Protein AF-A0A5N5J747-F1 (afdb_monomer_lite)

Structure (mmCIF, N/CA/C/O backbone):
data_AF-A0A5N5J747-F1
#
_entry.id   AF-A0A5N5J747-F1
#
loop_
_atom_site.group_PDB
_atom_site.id
_atom_site.type_symbol
_atom_site.label_atom_id
_atom_site.label_alt_id
_atom_site.label_comp_id
_atom_site.label_asym_id
_atom_site.label_entity_id
_atom_site.label_seq_id
_atom_site.pdbx_PDB_ins_code
_atom_site.Cartn_x
_atom_site.Cartn_y
_atom_site.Cartn_z
_atom_site.occupancy
_atom_site.B_iso_or_equiv
_atom_site.auth_seq_id
_atom_site.auth_comp_id
_atom_site.auth_asym_id
_atom_site.auth_atom_id
_atom_site.pdbx_PDB_model_num
ATOM 1 N N . MET A 1 1 ? 20.197 5.091 -6.370 1.00 64.94 1 MET A N 1
ATOM 2 C CA . MET A 1 1 ? 19.237 4.413 -5.472 1.00 64.94 1 MET A CA 1
ATOM 3 C C . MET A 1 1 ? 17.847 4.754 -5.966 1.00 64.94 1 MET A C 1
ATOM 5 O O . MET A 1 1 ? 17.565 5.940 -6.095 1.00 64.94 1 MET A O 1
ATOM 9 N N . PHE A 1 2 ? 17.030 3.764 -6.315 1.00 82.31 2 PHE A N 1
ATOM 10 C CA . PHE A 1 2 ? 15.723 4.016 -6.922 1.00 82.31 2 PHE A CA 1
ATOM 11 C C . PHE A 1 2 ? 14.659 4.294 -5.857 1.00 82.31 2 PHE A C 1
ATOM 13 O O . P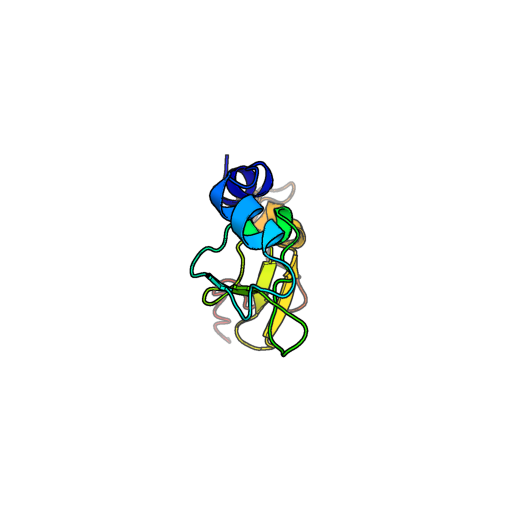HE A 1 2 ? 14.775 3.845 -4.715 1.00 82.31 2 PHE A O 1
ATOM 20 N N . LEU A 1 3 ? 13.596 5.013 -6.234 1.00 87.25 3 LEU A N 1
ATOM 21 C CA . LEU A 1 3 ? 12.463 5.308 -5.346 1.00 87.25 3 LEU A CA 1
ATOM 22 C C . LEU A 1 3 ? 11.887 4.034 -4.709 1.00 87.25 3 LEU A C 1
ATOM 24 O O . LEU A 1 3 ? 11.580 4.020 -3.521 1.00 87.25 3 LEU A O 1
ATOM 28 N N . ARG A 1 4 ? 11.814 2.941 -5.474 1.00 88.50 4 ARG A N 1
ATOM 29 C CA . ARG A 1 4 ? 11.384 1.630 -4.978 1.00 88.50 4 ARG A CA 1
ATOM 30 C C . ARG A 1 4 ? 12.271 1.117 -3.843 1.00 88.50 4 ARG A C 1
ATOM 32 O O . ARG A 1 4 ? 11.746 0.663 -2.834 1.00 88.50 4 ARG A O 1
ATOM 39 N N . ASP A 1 5 ? 13.597 1.217 -3.972 1.00 89.56 5 ASP A N 1
ATOM 40 C CA . ASP A 1 5 ? 14.524 0.786 -2.916 1.00 89.56 5 ASP A CA 1
ATOM 41 C C . ASP A 1 5 ? 14.306 1.586 -1.630 1.00 89.56 5 ASP A C 1
ATOM 43 O O . ASP A 1 5 ? 14.384 1.037 -0.530 1.00 89.56 5 ASP A O 1
ATOM 47 N N . LEU A 1 6 ? 14.047 2.889 -1.771 1.00 93.44 6 LEU A N 1
ATOM 48 C CA . LEU A 1 6 ? 13.729 3.769 -0.651 1.00 93.44 6 LEU A CA 1
ATOM 49 C C . LEU A 1 6 ? 12.411 3.342 -0.001 1.00 93.44 6 LEU A C 1
ATOM 51 O O . LEU A 1 6 ? 12.398 3.071 1.195 1.00 93.44 6 LEU A O 1
ATOM 55 N N . ALA A 1 7 ? 11.338 3.186 -0.779 1.00 93.69 7 ALA A N 1
ATOM 56 C CA . ALA A 1 7 ? 10.036 2.737 -0.285 1.00 93.69 7 ALA A CA 1
ATOM 57 C C . ALA A 1 7 ? 10.124 1.367 0.406 1.00 93.69 7 ALA A C 1
ATOM 59 O O . ALA A 1 7 ? 9.610 1.202 1.511 1.00 93.69 7 ALA A O 1
ATOM 60 N N . ALA A 1 8 ? 10.850 0.409 -0.178 1.00 92.25 8 ALA A N 1
ATOM 61 C CA . ALA A 1 8 ? 11.070 -0.921 0.385 1.00 92.25 8 ALA A CA 1
ATOM 62 C C . ALA A 1 8 ? 11.811 -0.874 1.732 1.00 92.25 8 ALA A C 1
ATOM 64 O O . ALA A 1 8 ? 11.429 -1.593 2.656 1.00 92.25 8 ALA A O 1
ATOM 65 N N . LYS A 1 9 ? 12.801 0.012 1.894 1.00 95.56 9 LYS A N 1
ATOM 66 C CA . LYS A 1 9 ? 13.554 0.184 3.151 1.00 95.56 9 LYS A CA 1
ATOM 67 C C . LYS A 1 9 ? 12.835 1.048 4.191 1.00 95.56 9 LYS A C 1
ATOM 69 O O . LYS A 1 9 ? 13.129 0.932 5.382 1.00 95.56 9 LYS A O 1
ATOM 74 N N . SER A 1 10 ? 11.908 1.903 3.767 1.00 97.31 10 SER A N 1
ATOM 75 C CA . SER A 1 10 ? 11.157 2.788 4.657 1.00 97.31 10 SER A CA 1
ATOM 76 C C . SER A 1 10 ? 10.309 2.012 5.661 1.00 97.31 10 SER A C 1
ATOM 78 O O . SER A 1 10 ? 9.754 0.948 5.364 1.00 97.31 10 SER A O 1
ATOM 80 N N . LYS A 1 11 ? 10.205 2.576 6.868 1.00 98.12 11 LYS A N 1
ATOM 81 C CA . LYS A 1 11 ? 9.432 2.027 7.985 1.00 98.12 11 LYS A CA 1
ATOM 82 C C . LYS A 1 11 ? 8.127 2.810 8.162 1.00 98.12 11 LYS A C 1
ATOM 84 O O . LYS A 1 11 ? 8.138 4.026 7.969 1.00 98.12 11 LYS A O 1
ATOM 89 N N . PRO A 1 12 ? 7.036 2.162 8.608 1.00 98.44 12 PRO A N 1
ATOM 90 C CA . PRO A 1 12 ? 5.791 2.858 8.911 1.00 98.44 12 PRO A CA 1
ATOM 91 C C . PRO A 1 12 ? 5.986 3.965 9.947 1.00 98.44 12 PRO A C 1
ATOM 93 O O . PRO A 1 12 ? 6.696 3.773 10.943 1.00 98.44 12 PRO A O 1
ATOM 96 N N . THR A 1 13 ? 5.323 5.101 9.736 1.00 98.38 13 THR A N 1
ATOM 97 C CA . THR A 1 13 ? 5.315 6.221 10.691 1.00 98.38 13 THR A CA 1
ATOM 98 C C . THR A 1 13 ? 4.392 5.939 11.883 1.00 98.38 13 THR A C 1
ATOM 100 O O . THR A 1 13 ? 3.673 4.937 11.909 1.00 98.38 13 THR A O 1
ATOM 103 N N . LEU A 1 14 ? 4.380 6.839 12.875 1.00 98.50 14 LEU A N 1
ATOM 104 C CA . LEU A 1 14 ? 3.445 6.757 14.003 1.00 98.50 14 LEU A CA 1
ATOM 105 C C . LEU A 1 14 ? 1.983 6.742 13.542 1.00 98.50 14 LEU A C 1
ATOM 107 O O . LEU A 1 14 ? 1.205 5.952 14.063 1.00 98.50 14 LEU A O 1
ATOM 111 N N . THR A 1 15 ? 1.625 7.531 12.527 1.00 98.25 15 THR A N 1
ATOM 112 C CA . THR A 1 15 ? 0.260 7.578 11.981 1.00 98.25 15 THR A CA 1
ATOM 113 C C . THR A 1 15 ? -0.175 6.234 11.398 1.00 98.25 15 THR A C 1
ATOM 115 O O . THR A 1 15 ? -1.280 5.776 11.671 1.00 98.25 15 THR A O 1
ATOM 118 N N . HIS A 1 16 ? 0.705 5.553 10.657 1.00 98.50 16 HIS A N 1
ATOM 119 C CA . HIS A 1 16 ? 0.406 4.227 10.103 1.00 98.50 16 HIS A CA 1
ATOM 120 C C . HIS A 1 16 ? 0.149 3.203 11.215 1.00 98.50 16 HIS A C 1
ATOM 122 O O . HIS A 1 16 ? -0.827 2.457 11.173 1.00 98.50 16 HIS A O 1
ATOM 128 N N . ARG A 1 17 ? 1.000 3.205 12.251 1.00 98.44 17 ARG A N 1
ATOM 129 C CA . ARG A 1 17 ? 0.837 2.322 13.418 1.00 98.44 17 ARG A CA 1
ATOM 130 C C . ARG A 1 17 ? -0.416 2.660 14.216 1.00 98.44 17 ARG A C 1
ATOM 132 O O . ARG A 1 17 ? -1.077 1.758 14.715 1.00 98.44 17 ARG A O 1
ATOM 139 N N . TRP A 1 18 ? -0.759 3.941 14.314 1.00 98.31 18 TRP A N 1
ATOM 140 C CA . TRP A 1 18 ? -1.988 4.381 14.956 1.00 98.31 18 TRP A CA 1
ATOM 141 C C . TRP A 1 18 ? -3.220 3.850 14.217 1.00 98.31 18 TRP A C 1
ATOM 143 O O . TRP A 1 18 ? -4.073 3.247 14.862 1.00 98.31 18 TRP A O 1
ATOM 153 N N . PHE A 1 19 ? -3.276 3.943 12.884 1.00 98.12 19 PHE A N 1
ATOM 154 C CA . PHE A 1 19 ? -4.358 3.321 12.112 1.00 98.12 19 PHE A CA 1
ATOM 155 C C . PHE A 1 19 ? -4.430 1.806 12.328 1.00 98.12 19 PHE A C 1
ATOM 157 O O . PHE A 1 19 ? -5.516 1.288 12.573 1.00 98.12 19 PHE A O 1
ATOM 164 N N . ALA A 1 20 ? -3.295 1.102 12.315 1.00 97.06 20 ALA A N 1
ATOM 165 C CA . ALA A 1 20 ? -3.261 -0.332 12.610 1.00 97.06 20 ALA A CA 1
ATOM 166 C C . ALA A 1 20 ? -3.781 -0.656 14.026 1.00 97.06 20 ALA A C 1
ATOM 168 O O . ALA A 1 20 ? -4.495 -1.639 14.215 1.00 97.06 20 ALA A O 1
ATOM 169 N N . SER A 1 21 ? -3.491 0.199 15.013 1.00 97.56 21 SER A N 1
ATOM 170 C CA . SER A 1 21 ? -3.928 0.015 16.405 1.00 97.56 21 SER A CA 1
ATOM 171 C C . SER A 1 21 ? -5.438 0.158 16.621 1.00 97.56 21 SER A C 1
ATOM 173 O O . SER A 1 21 ? -5.950 -0.265 17.656 1.00 97.56 21 SER A O 1
ATOM 175 N N . LEU A 1 22 ? -6.168 0.735 15.659 1.00 97.19 22 LEU A N 1
ATOM 176 C CA . LEU A 1 22 ? -7.621 0.873 15.751 1.00 97.19 22 LEU A CA 1
ATOM 177 C C . LEU A 1 22 ? -8.346 -0.475 15.633 1.00 97.19 22 LEU A C 1
ATOM 179 O O . LEU A 1 22 ? -9.469 -0.586 16.129 1.00 97.19 22 LEU A O 1
ATOM 183 N N . GLY A 1 23 ? -7.727 -1.485 15.007 1.00 92.56 23 GLY A N 1
ATOM 184 C CA . GLY A 1 23 ? -8.335 -2.802 14.806 1.00 92.56 23 GLY A CA 1
ATOM 185 C C . GLY A 1 23 ? -9.733 -2.686 14.192 1.00 92.56 23 GLY A C 1
ATOM 186 O O . GLY A 1 23 ? -9.917 -2.010 13.180 1.00 92.56 23 GLY A O 1
ATOM 187 N N . ASP A 1 24 ? -10.729 -3.269 14.857 1.00 93.38 24 ASP A N 1
ATOM 188 C CA . ASP A 1 24 ? -12.126 -3.285 14.400 1.00 93.38 24 ASP A CA 1
ATOM 189 C C . ASP A 1 24 ? -12.822 -1.911 14.447 1.00 93.38 24 ASP A C 1
ATOM 191 O O . ASP A 1 24 ? -13.907 -1.743 13.893 1.00 93.38 24 ASP A O 1
ATOM 195 N N . LYS A 1 25 ? -12.206 -0.894 15.070 1.00 96.12 25 LYS A N 1
ATOM 196 C CA . LYS A 1 25 ? -12.704 0.493 15.023 1.00 96.12 25 LYS A CA 1
ATOM 197 C C . LYS A 1 25 ? -12.416 1.167 13.678 1.00 96.12 25 LYS A C 1
ATOM 199 O O . LYS A 1 25 ? -13.027 2.189 13.371 1.00 96.12 25 LYS A O 1
ATOM 204 N N . LEU A 1 26 ? -11.489 0.629 12.880 1.00 96.00 26 LEU A N 1
ATOM 205 C CA . LEU A 1 26 ? -11.176 1.125 11.543 1.00 96.00 26 LEU A CA 1
ATOM 206 C C . LEU A 1 26 ? -11.997 0.368 10.496 1.00 96.00 26 LEU A C 1
ATOM 208 O O . LEU A 1 26 ? -11.670 -0.753 10.119 1.00 96.00 26 LEU A O 1
ATOM 212 N N . LEU A 1 27 ? -13.039 1.017 9.972 1.00 94.69 27 LEU A N 1
ATOM 213 C CA . LEU A 1 27 ? -13.895 0.424 8.940 1.00 94.69 27 LEU A CA 1
ATOM 214 C C . LEU A 1 27 ? -13.174 0.251 7.592 1.00 94.69 27 LEU A C 1
ATOM 216 O O . LEU A 1 27 ? -13.349 -0.751 6.893 1.00 94.69 27 LEU A O 1
ATOM 220 N N . ARG A 1 28 ? -12.441 1.285 7.176 1.00 96.75 28 ARG A N 1
ATOM 221 C CA . ARG A 1 28 ? -11.691 1.327 5.918 1.00 96.75 28 ARG A CA 1
ATOM 222 C C . ARG A 1 28 ? -10.720 2.501 5.945 1.00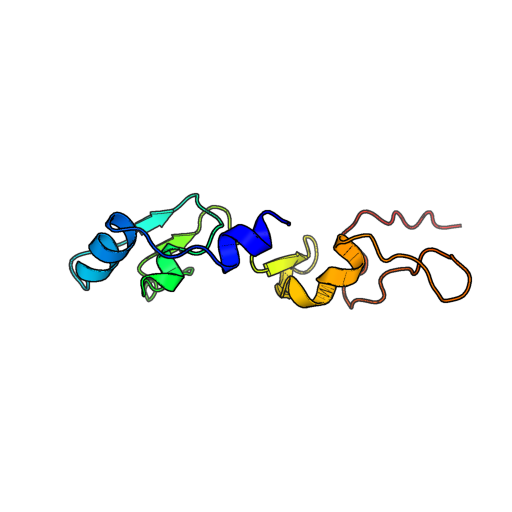 96.75 28 ARG A C 1
ATOM 224 O O . ARG A 1 28 ? -11.093 3.592 6.365 1.00 96.75 28 ARG A O 1
ATOM 231 N N . LEU A 1 29 ? -9.525 2.294 5.418 1.00 97.69 29 LEU A N 1
ATOM 232 C CA . LEU A 1 29 ? -8.563 3.332 5.079 1.00 97.69 29 LEU A CA 1
ATOM 233 C C . LEU A 1 29 ? -8.402 3.354 3.559 1.00 97.69 29 LEU A C 1
ATOM 235 O O . LEU A 1 29 ? -8.118 2.321 2.963 1.00 97.69 29 LEU A O 1
ATOM 239 N N . TYR A 1 30 ? -8.568 4.512 2.931 1.00 97.94 30 TYR A N 1
ATOM 240 C CA . TYR A 1 30 ? -8.287 4.691 1.508 1.00 97.94 30 TYR A CA 1
ATOM 241 C C . TYR A 1 30 ? -6.997 5.489 1.375 1.00 97.94 30 TYR A C 1
ATOM 243 O O . TYR A 1 30 ? -6.923 6.615 1.866 1.00 97.94 30 TYR A O 1
ATOM 251 N N . THR A 1 31 ? -5.984 4.903 0.744 1.00 97.69 31 THR A N 1
ATOM 252 C CA . THR A 1 31 ? -4.680 5.542 0.560 1.00 97.69 31 THR A CA 1
ATOM 253 C C . THR A 1 31 ? -4.402 5.781 -0.919 1.00 97.69 31 THR A C 1
ATOM 255 O O . THR A 1 31 ? -4.728 4.958 -1.776 1.00 97.69 31 THR A O 1
ATOM 258 N N . GLN A 1 32 ? -3.810 6.937 -1.212 1.00 97.81 32 GLN A N 1
ATOM 259 C CA . GLN A 1 32 ? -3.270 7.275 -2.533 1.00 97.81 32 GLN A CA 1
ATOM 260 C C . GLN A 1 32 ? -1.783 6.910 -2.647 1.00 97.81 32 GLN A C 1
ATOM 262 O O . GLN A 1 32 ? -1.203 7.036 -3.727 1.00 97.81 32 GLN A O 1
ATOM 267 N N . ASN A 1 33 ? -1.162 6.492 -1.540 1.00 96.94 33 ASN A N 1
ATOM 268 C CA . ASN A 1 33 ? 0.255 6.174 -1.485 1.00 96.94 33 ASN A CA 1
ATOM 269 C C . ASN A 1 33 ? 0.527 4.823 -2.154 1.00 96.94 33 ASN A C 1
ATOM 271 O O . ASN A 1 33 ? -0.285 3.901 -2.085 1.00 96.94 33 ASN A O 1
ATOM 275 N N . ILE A 1 34 ? 1.706 4.709 -2.769 1.00 96.25 34 ILE A N 1
ATOM 276 C CA . ILE A 1 34 ? 2.173 3.500 -3.470 1.00 96.25 34 ILE A CA 1
ATOM 277 C C . ILE A 1 34 ? 3.345 2.811 -2.750 1.00 96.25 34 ILE A C 1
ATOM 279 O O . ILE A 1 34 ? 3.938 1.876 -3.284 1.00 96.25 34 ILE A O 1
ATOM 283 N N . ASP A 1 35 ? 3.717 3.295 -1.562 1.00 96.62 35 ASP A N 1
ATOM 284 C CA . ASP A 1 35 ? 4.926 2.909 -0.821 1.00 96.62 35 ASP A CA 1
ATOM 285 C C . ASP A 1 35 ? 4.760 1.674 0.086 1.00 96.62 35 ASP A C 1
ATOM 287 O O . ASP A 1 35 ? 5.752 1.166 0.618 1.00 96.62 35 ASP A O 1
ATOM 291 N N . MET A 1 36 ? 3.527 1.168 0.219 1.00 96.31 36 MET A N 1
ATOM 292 C CA . MET A 1 36 ? 3.154 0.001 1.029 1.00 96.31 36 MET A CA 1
ATOM 293 C C . MET A 1 36 ? 3.380 0.178 2.542 1.00 96.31 36 MET A C 1
ATOM 295 O O . MET A 1 36 ? 3.496 -0.814 3.268 1.00 96.31 36 MET A O 1
ATOM 299 N N . LEU A 1 37 ? 3.470 1.405 3.064 1.00 97.88 37 LEU A N 1
ATOM 300 C CA . LEU A 1 37 ? 3.718 1.606 4.497 1.00 97.88 37 LEU A CA 1
ATOM 301 C C . LEU A 1 37 ? 2.539 1.174 5.383 1.00 97.88 37 LEU A C 1
ATOM 303 O O . LEU A 1 37 ? 2.763 0.772 6.525 1.00 97.88 37 LEU A O 1
ATOM 307 N N . GLU A 1 38 ? 1.308 1.214 4.878 1.00 97.88 38 GLU A N 1
ATOM 308 C CA . GLU A 1 38 ? 0.110 0.703 5.551 1.00 97.88 38 GLU A CA 1
ATOM 309 C C . GLU A 1 38 ? 0.187 -0.817 5.745 1.00 97.88 38 GLU A C 1
ATOM 311 O O . GLU A 1 38 ? -0.042 -1.313 6.849 1.00 97.88 38 GLU A O 1
ATOM 316 N N . ASP A 1 39 ? 0.585 -1.540 4.696 1.00 96.62 39 ASP A N 1
ATOM 317 C CA . ASP A 1 39 ? 0.775 -2.994 4.715 1.00 96.62 39 ASP A CA 1
ATOM 318 C C . ASP A 1 39 ? 1.855 -3.396 5.730 1.00 96.62 39 ASP A C 1
ATOM 320 O O . ASP A 1 39 ? 1.627 -4.200 6.633 1.00 96.62 39 ASP A O 1
ATOM 324 N N . LYS A 1 40 ? 3.001 -2.704 5.691 1.00 97.31 40 LYS A N 1
ATOM 325 C CA . LYS A 1 40 ? 4.097 -2.880 6.657 1.00 97.31 40 LYS A CA 1
ATOM 326 C C . LYS A 1 40 ? 3.709 -2.551 8.100 1.00 97.31 40 LYS A C 1
ATOM 328 O O . LYS A 1 40 ? 4.394 -2.989 9.024 1.00 97.31 40 LYS A O 1
ATOM 333 N N . ALA A 1 41 ? 2.671 -1.742 8.313 1.00 97.62 41 ALA A N 1
ATOM 334 C CA . ALA A 1 41 ? 2.137 -1.448 9.641 1.00 97.62 41 ALA A CA 1
ATOM 335 C C . ALA A 1 41 ? 1.184 -2.538 10.159 1.00 97.62 41 ALA A C 1
ATOM 337 O O . ALA A 1 41 ? 0.787 -2.476 11.321 1.00 97.62 41 ALA A O 1
ATOM 338 N N . GLY A 1 42 ? 0.828 -3.521 9.325 1.00 96.75 42 GLY A N 1
ATOM 339 C CA . GLY A 1 42 ? -0.084 -4.615 9.653 1.00 96.75 42 GLY A CA 1
ATOM 340 C C . GLY A 1 42 ? -1.530 -4.391 9.203 1.00 96.75 42 GLY A C 1
ATOM 341 O O . GLY A 1 42 ? -2.410 -5.155 9.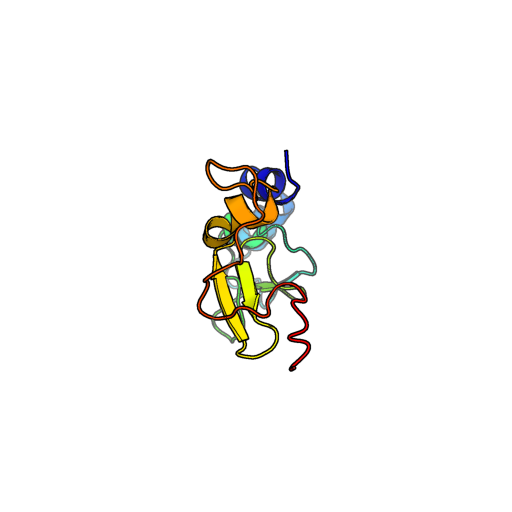602 1.00 96.75 42 GLY A O 1
ATOM 342 N N . LEU A 1 43 ? -1.808 -3.364 8.391 1.00 97.00 43 LEU A N 1
ATOM 343 C CA . LEU A 1 43 ? -3.114 -3.229 7.745 1.00 97.00 43 LEU A CA 1
ATOM 344 C C . LEU A 1 43 ? -3.231 -4.237 6.597 1.00 97.00 43 LEU A C 1
ATOM 346 O O . LEU A 1 43 ? -2.274 -4.504 5.881 1.00 97.00 43 LEU A O 1
ATOM 350 N N . LYS A 1 44 ? -4.430 -4.783 6.396 1.00 96.19 44 LYS A N 1
ATOM 351 C CA . LYS A 1 44 ? -4.727 -5.703 5.297 1.00 96.19 44 LYS A CA 1
ATOM 352 C C . LYS A 1 44 ? -5.034 -4.878 4.055 1.00 96.19 44 LYS A C 1
ATOM 354 O O . LYS A 1 44 ? -6.128 -4.312 3.959 1.00 96.19 44 LYS A O 1
ATOM 359 N N . THR A 1 45 ? -4.081 -4.815 3.129 1.00 95.44 45 THR A N 1
ATOM 360 C CA . THR A 1 45 ? -4.213 -4.079 1.868 1.00 95.44 45 THR A CA 1
ATOM 361 C C . THR A 1 45 ? -4.851 -4.936 0.774 1.00 95.44 45 THR A C 1
ATOM 363 O O . THR A 1 45 ? -4.504 -6.102 0.605 1.00 95.44 45 THR A O 1
ATOM 366 N N . GLY A 1 46 ? -5.824 -4.388 0.044 1.00 92.69 46 GLY A N 1
ATOM 367 C CA . GLY A 1 46 ? -6.457 -5.089 -1.075 1.00 92.69 46 GLY A CA 1
ATOM 368 C C . GLY A 1 46 ? -7.866 -4.601 -1.396 1.00 92.69 46 GLY A C 1
ATOM 369 O O . GLY A 1 46 ? -8.333 -3.582 -0.886 1.00 92.69 46 GLY A O 1
ATOM 370 N N . LEU A 1 47 ? -8.557 -5.346 -2.261 1.00 91.38 47 LEU A N 1
ATOM 371 C CA . LEU A 1 47 ? -9.943 -5.084 -2.651 1.00 91.38 47 LEU A CA 1
ATOM 372 C C . LEU A 1 47 ? -10.869 -6.146 -2.060 1.00 91.38 47 LEU A C 1
ATOM 374 O O . LEU A 1 47 ? -10.635 -7.342 -2.211 1.00 91.38 47 LEU A O 1
ATOM 378 N N . GLY A 1 48 ? -11.935 -5.715 -1.389 1.00 92.12 48 GLY A N 1
ATOM 379 C CA . GLY A 1 48 ? -12.907 -6.611 -0.760 1.00 92.12 48 GLY A CA 1
ATOM 380 C C . GLY A 1 48 ? -13.261 -6.191 0.661 1.00 92.12 48 GLY A C 1
ATOM 381 O O . GLY A 1 48 ? -12.785 -5.176 1.166 1.00 92.12 48 GLY A O 1
ATOM 382 N N . ARG A 1 49 ? -14.139 -6.963 1.308 1.00 90.12 49 ARG A N 1
ATOM 383 C CA . ARG A 1 49 ? -14.602 -6.682 2.680 1.00 90.12 49 ARG A CA 1
ATOM 384 C C . ARG A 1 49 ? -13.602 -7.118 3.753 1.00 90.12 49 ARG A C 1
ATOM 386 O O . ARG A 1 49 ? -13.648 -6.598 4.857 1.00 90.12 49 ARG A O 1
ATOM 393 N N . GLN A 1 50 ? -12.721 -8.062 3.432 1.00 91.81 50 GLN A N 1
ATOM 394 C CA . GLN A 1 50 ? -11.697 -8.597 4.332 1.00 91.81 50 GLN A CA 1
ATOM 395 C C . GLN A 1 50 ? -10.476 -7.678 4.495 1.00 91.81 50 GLN A C 1
ATOM 397 O O . GLN A 1 50 ? -9.657 -7.897 5.390 1.00 91.81 50 GLN A O 1
ATOM 402 N N . PHE A 1 51 ? -10.349 -6.672 3.627 1.00 95.00 51 PHE A N 1
ATOM 403 C CA . PHE A 1 51 ? -9.266 -5.698 3.631 1.00 95.00 51 PHE A CA 1
ATOM 404 C C . PHE A 1 51 ? -9.737 -4.407 4.294 1.00 95.00 51 PHE A C 1
ATOM 406 O O . PHE A 1 51 ? -10.797 -3.871 3.963 1.00 95.00 51 PHE A O 1
ATOM 413 N N . ASN A 1 52 ? -8.941 -3.902 5.231 1.00 96.00 52 ASN A N 1
ATOM 414 C CA . ASN A 1 52 ? -9.223 -2.652 5.933 1.00 96.00 52 ASN A CA 1
ATOM 415 C C . ASN A 1 52 ? -8.440 -1.468 5.349 1.00 96.00 52 ASN A C 1
ATOM 417 O O . ASN A 1 52 ? -8.685 -0.336 5.756 1.00 96.00 52 ASN A O 1
ATOM 421 N N . CYS A 1 53 ? -7.570 -1.695 4.361 1.00 97.56 53 CYS A N 1
ATOM 422 C CA . CYS A 1 53 ? -6.883 -0.652 3.611 1.00 97.56 53 CYS A CA 1
ATOM 423 C C . CYS A 1 53 ? -7.011 -0.885 2.095 1.00 97.56 53 CYS A C 1
ATOM 425 O O . CYS A 1 53 ? -6.723 -1.967 1.592 1.00 97.56 53 CYS A O 1
ATOM 427 N N . VAL A 1 54 ? -7.454 0.135 1.362 1.00 97.38 54 VAL A N 1
ATOM 428 C CA . VAL A 1 54 ? -7.630 0.115 -0.093 1.00 97.38 54 VAL A CA 1
ATOM 429 C C . VAL A 1 54 ? -6.607 1.050 -0.727 1.00 97.38 54 VAL A C 1
ATOM 431 O O . VAL A 1 54 ? -6.590 2.247 -0.434 1.00 97.38 54 VAL A O 1
ATOM 434 N N . GLN A 1 55 ? -5.783 0.504 -1.620 1.00 96.12 55 GLN A N 1
ATOM 435 C CA . GLN A 1 55 ? -4.760 1.247 -2.354 1.00 96.12 55 GLN A CA 1
ATOM 436 C C . GLN A 1 55 ? -5.322 1.737 -3.685 1.00 96.12 55 GLN A C 1
ATOM 438 O O . GLN A 1 55 ? -5.521 0.956 -4.613 1.00 96.12 55 GLN A O 1
ATOM 443 N N . LEU A 1 56 ? -5.590 3.037 -3.777 1.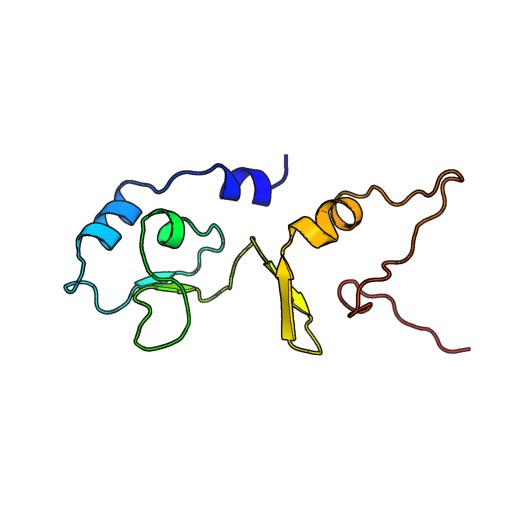00 96.06 56 LEU A N 1
ATOM 444 C CA . LEU A 1 56 ? -6.272 3.626 -4.931 1.00 96.06 56 LEU A CA 1
ATOM 445 C C . LEU A 1 56 ? -5.386 3.699 -6.179 1.00 96.06 56 LEU A C 1
ATOM 447 O O . LEU A 1 56 ? -5.896 3.654 -7.294 1.00 96.06 56 LEU A O 1
ATOM 451 N N . HIS A 1 57 ? -4.070 3.797 -5.995 1.00 94.06 57 HIS A N 1
ATOM 452 C CA . HIS A 1 57 ? -3.096 3.952 -7.081 1.00 94.06 57 HIS A CA 1
ATOM 453 C C . HIS A 1 57 ? -2.210 2.711 -7.275 1.00 94.06 57 HIS A C 1
ATOM 455 O O . HIS A 1 57 ? -1.200 2.770 -7.973 1.00 94.06 57 HIS A O 1
ATOM 461 N N . GLY A 1 58 ? -2.577 1.582 -6.662 1.00 91.25 58 GLY A N 1
ATOM 462 C CA . GLY A 1 58 ? -1.774 0.363 -6.694 1.00 91.25 58 GLY A CA 1
ATOM 463 C C . GLY A 1 58 ? -0.522 0.454 -5.818 1.00 91.25 58 GLY A C 1
ATOM 464 O O . GLY A 1 58 ? -0.539 1.049 -4.743 1.00 91.25 58 GLY A O 1
ATOM 465 N N . THR A 1 59 ? 0.560 -0.183 -6.265 1.00 92.69 59 THR A N 1
ATOM 466 C CA . THR A 1 59 ? 1.798 -0.354 -5.496 1.00 92.69 59 THR A CA 1
ATOM 467 C C . THR A 1 59 ? 3.027 -0.218 -6.386 1.00 92.69 59 THR A C 1
ATOM 469 O O . THR A 1 59 ? 2.997 -0.608 -7.549 1.00 92.69 59 THR A O 1
ATOM 472 N N . ILE A 1 60 ? 4.132 0.282 -5.826 1.00 91.75 60 ILE A N 1
ATOM 473 C CA . ILE A 1 60 ? 5.443 0.293 -6.492 1.00 91.75 60 ILE A CA 1
ATOM 474 C C . ILE A 1 60 ? 6.160 -1.071 -6.439 1.00 91.75 60 ILE A C 1
ATOM 476 O O . ILE A 1 60 ? 7.212 -1.239 -7.052 1.00 91.75 60 ILE A O 1
ATOM 480 N N . ALA A 1 61 ? 5.625 -2.044 -5.692 1.00 90.38 61 ALA A N 1
ATOM 481 C CA . ALA A 1 61 ? 6.233 -3.367 -5.527 1.00 90.38 61 ALA A CA 1
ATOM 482 C C . ALA A 1 61 ? 6.001 -4.300 -6.726 1.00 90.38 61 ALA A C 1
ATOM 484 O O . ALA A 1 61 ? 6.793 -5.209 -6.959 1.00 90.38 61 ALA A O 1
ATOM 485 N N . ASN A 1 62 ? 4.928 -4.073 -7.487 1.00 88.38 62 ASN A N 1
ATOM 486 C CA . ASN A 1 62 ? 4.527 -4.937 -8.589 1.00 88.38 62 ASN A CA 1
ATOM 487 C C . ASN A 1 62 ? 4.290 -4.129 -9.863 1.00 88.38 62 ASN A C 1
ATOM 489 O O . ASN A 1 62 ? 3.847 -2.984 -9.825 1.00 88.38 62 ASN A O 1
ATOM 493 N N . LEU A 1 63 ? 4.534 -4.771 -10.996 1.00 87.06 63 LEU A N 1
ATOM 494 C CA . LEU A 1 63 ? 4.158 -4.307 -12.322 1.00 87.06 63 LEU A CA 1
ATOM 495 C C . LEU A 1 63 ? 2.887 -5.039 -12.751 1.00 87.06 63 LEU A C 1
ATOM 497 O O . LEU A 1 63 ? 2.678 -6.195 -12.389 1.00 87.06 63 LEU A O 1
ATOM 501 N N . GLN A 1 64 ? 2.044 -4.388 -13.545 1.00 86.69 64 GLN A N 1
ATOM 502 C CA . GLN A 1 64 ? 0.861 -5.018 -14.126 1.00 86.69 64 GLN A CA 1
ATOM 503 C C . GLN A 1 64 ? 0.876 -4.852 -15.642 1.00 86.69 64 GLN A C 1
ATOM 505 O O . GLN A 1 64 ? 1.041 -3.744 -16.153 1.00 86.69 64 GLN A O 1
ATOM 510 N N . CYS A 1 65 ? 0.660 -5.945 -16.374 1.00 82.44 65 CYS A N 1
ATOM 511 C CA . CYS A 1 65 ? 0.488 -5.876 -17.819 1.00 82.44 65 CYS A CA 1
ATOM 512 C C . CYS A 1 65 ? -0.795 -5.113 -18.160 1.00 82.44 65 CYS A C 1
ATOM 514 O O . CYS A 1 65 ? -1.887 -5.491 -17.740 1.00 82.44 65 CYS A O 1
ATOM 516 N N . TYR A 1 66 ? -0.696 -4.065 -18.979 1.00 80.50 66 TYR A N 1
ATOM 517 C CA . TYR A 1 66 ? -1.874 -3.280 -19.350 1.00 80.50 66 TYR A CA 1
ATOM 518 C C . TYR A 1 66 ? -2.887 -4.073 -20.200 1.00 80.50 66 TYR A C 1
ATOM 520 O O . TYR A 1 66 ? -4.073 -3.738 -20.160 1.00 80.50 66 TYR A O 1
ATOM 528 N N . LEU A 1 67 ? -2.438 -5.115 -20.916 1.00 84.69 67 LEU A N 1
ATOM 529 C CA . LEU A 1 67 ? -3.265 -5.968 -21.778 1.00 84.69 67 LEU A CA 1
ATOM 530 C C . LEU A 1 67 ? -3.947 -7.093 -20.994 1.00 84.69 67 LEU A C 1
ATOM 532 O O . LEU A 1 67 ? -5.162 -7.069 -20.827 1.00 84.69 67 LEU A O 1
ATOM 536 N N . CYS A 1 68 ? -3.177 -8.068 -20.504 1.00 87.38 68 CYS A N 1
ATOM 537 C CA . CYS A 1 68 ? -3.730 -9.263 -19.857 1.00 87.38 68 CYS A CA 1
ATOM 538 C C . CYS A 1 68 ? -4.013 -9.083 -18.360 1.00 87.38 68 CYS A C 1
ATOM 540 O O . CYS A 1 68 ? -4.596 -9.969 -17.749 1.00 87.38 68 CYS A O 1
ATOM 542 N N . LYS A 1 69 ? -3.611 -7.947 -17.771 1.00 86.69 69 LYS A N 1
ATOM 543 C CA . LYS A 1 69 ? -3.770 -7.611 -16.344 1.00 86.69 69 LYS A CA 1
ATOM 544 C C . LYS A 1 69 ? -2.994 -8.489 -15.367 1.00 86.69 69 LYS A C 1
ATOM 546 O O . LYS A 1 69 ? -3.112 -8.266 -14.161 1.00 86.69 69 LYS A O 1
ATOM 551 N N . GLU A 1 70 ? -2.150 -9.390 -15.867 1.00 87.69 70 GLU A N 1
ATOM 552 C CA . GLU A 1 70 ? -1.266 -10.173 -15.011 1.00 87.69 70 GLU A CA 1
ATOM 553 C C . GLU A 1 70 ? -0.299 -9.288 -14.235 1.00 87.69 70 GLU A C 1
ATOM 555 O O . GLU A 1 70 ? 0.216 -8.288 -14.751 1.00 87.69 70 GLU A O 1
ATOM 560 N N . VAL A 1 71 ? -0.089 -9.672 -12.979 1.00 86.38 71 VAL A N 1
ATOM 561 C CA . VAL A 1 71 ? 0.726 -8.944 -12.009 1.00 86.38 71 VAL A CA 1
ATOM 562 C C . VAL A 1 71 ? 2.041 -9.680 -11.829 1.00 86.38 71 VAL A C 1
ATOM 564 O O . VAL A 1 71 ? 2.068 -10.884 -11.589 1.00 86.38 71 VAL A O 1
ATOM 567 N N . TYR A 1 72 ? 3.135 -8.937 -11.908 1.00 86.12 72 TYR A N 1
ATOM 568 C CA . TYR A 1 72 ? 4.479 -9.468 -11.791 1.00 86.12 72 TYR A CA 1
ATOM 569 C C . TYR A 1 72 ? 5.254 -8.715 -10.708 1.00 86.12 72 TYR A C 1
ATOM 571 O O . TYR A 1 72 ? 5.156 -7.485 -10.645 1.00 86.12 72 TYR A O 1
ATOM 579 N N . PRO A 1 73 ? 6.061 -9.404 -9.885 1.00 88.00 73 PRO A N 1
ATOM 580 C CA . PRO A 1 73 ? 6.981 -8.740 -8.971 1.00 88.00 73 PRO A CA 1
ATOM 581 C C . PRO A 1 73 ? 7.942 -7.831 -9.736 1.00 88.00 73 PRO A C 1
ATOM 583 O O . PRO A 1 73 ? 8.463 -8.210 -10.789 1.00 88.00 73 PRO A O 1
ATOM 586 N N . TRP A 1 74 ? 8.214 -6.638 -9.209 1.00 84.62 74 TRP A N 1
ATOM 587 C CA . TRP A 1 74 ? 9.158 -5.715 -9.842 1.00 84.62 74 TRP A CA 1
ATOM 588 C C . TRP A 1 74 ? 10.556 -6.336 -9.983 1.00 84.62 74 TRP A C 1
ATOM 590 O O . TRP A 1 74 ? 11.243 -6.116 -10.978 1.00 84.62 74 TRP A O 1
ATOM 600 N N . GLU A 1 75 ? 10.966 -7.154 -9.011 1.00 82.44 75 GLU A N 1
ATOM 601 C CA . GLU A 1 75 ? 12.246 -7.864 -8.971 1.00 82.44 75 GLU A CA 1
ATOM 602 C C . GLU A 1 75 ? 12.519 -8.666 -10.241 1.00 82.44 75 GLU A C 1
ATOM 604 O O . GLU A 1 75 ? 13.669 -8.722 -10.672 1.00 82.44 75 GLU A O 1
ATOM 609 N N . THR A 1 76 ? 11.476 -9.232 -10.855 1.00 83.44 76 THR A N 1
ATOM 610 C CA . THR A 1 76 ? 11.571 -9.996 -12.104 1.00 83.44 76 THR A CA 1
ATOM 611 C C . THR A 1 76 ? 12.141 -9.161 -13.252 1.00 83.44 76 THR A C 1
ATOM 613 O O . THR A 1 76 ? 12.810 -9.706 -14.120 1.00 83.44 76 THR A O 1
ATOM 616 N N . PHE A 1 77 ? 11.926 -7.845 -13.235 1.00 78.25 77 PHE A N 1
ATOM 617 C CA . PHE A 1 77 ? 12.319 -6.919 -14.298 1.00 78.25 77 PHE A CA 1
ATOM 618 C C . PHE A 1 77 ? 13.409 -5.938 -13.861 1.00 78.25 77 PHE A C 1
ATOM 620 O O . PHE A 1 77 ? 13.686 -4.972 -14.567 1.00 78.25 77 PHE A O 1
ATOM 627 N N . ARG A 1 78 ? 14.034 -6.156 -12.698 1.00 78.31 78 ARG A N 1
ATOM 628 C CA . ARG A 1 78 ? 15.048 -5.251 -12.140 1.00 78.31 78 ARG A CA 1
ATOM 629 C C . ARG A 1 78 ? 16.148 -4.933 -13.149 1.00 78.31 78 ARG A C 1
ATOM 631 O O . ARG A 1 78 ? 16.407 -3.767 -13.410 1.00 78.31 78 ARG A O 1
ATOM 638 N N . ASP A 1 79 ? 16.779 -5.959 -13.711 1.00 74.69 79 ASP A N 1
ATOM 639 C CA . ASP A 1 79 ? 17.935 -5.783 -14.597 1.00 74.69 79 ASP A CA 1
ATOM 640 C C . ASP A 1 79 ? 17.563 -5.074 -15.905 1.00 74.69 79 ASP A C 1
ATOM 642 O O . ASP A 1 79 ? 18.302 -4.201 -16.365 1.00 74.69 79 ASP A O 1
ATOM 646 N N . GLU A 1 80 ? 16.382 -5.391 -16.443 1.00 72.12 80 GLU A N 1
ATOM 647 C CA . GLU A 1 80 ? 15.804 -4.736 -17.618 1.00 72.12 80 GLU A CA 1
ATOM 648 C C . GLU A 1 80 ? 15.513 -3.249 -17.336 1.00 72.12 80 GLU A C 1
ATOM 650 O O . GLU A 1 80 ? 15.893 -2.363 -18.097 1.00 72.12 80 GLU A O 1
ATOM 655 N N . LEU A 1 81 ? 14.887 -2.917 -16.209 1.00 70.00 81 LEU A N 1
ATOM 656 C CA . LEU A 1 81 ? 14.525 -1.530 -15.889 1.00 70.00 81 LEU A CA 1
ATOM 657 C C . LEU A 1 81 ? 15.717 -0.671 -15.452 1.00 70.00 81 LEU A C 1
ATOM 659 O O . LEU A 1 81 ? 15.688 0.549 -15.613 1.00 70.00 81 LEU A O 1
ATOM 663 N N . GLU 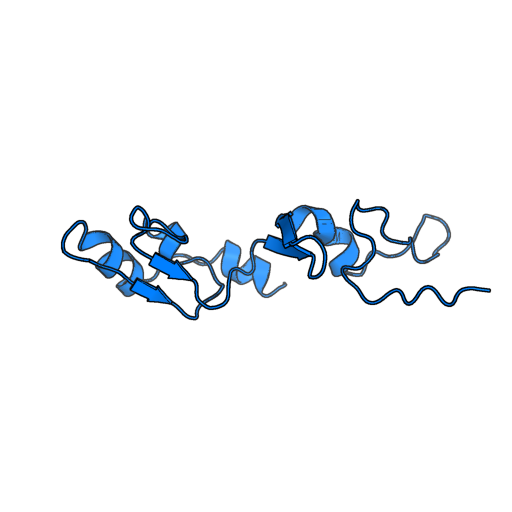A 1 82 ? 16.769 -1.287 -14.917 1.00 71.25 82 GLU A N 1
ATOM 664 C CA . GLU A 1 82 ? 17.987 -0.606 -14.465 1.00 71.25 82 GLU A CA 1
ATOM 665 C C . GLU A 1 82 ? 19.001 -0.340 -15.590 1.00 71.25 82 GLU A C 1
ATOM 667 O O . GLU A 1 82 ? 20.073 0.206 -15.330 1.00 71.25 82 GLU A O 1
ATOM 672 N N . GLY A 1 83 ? 18.679 -0.668 -16.845 1.00 60.31 83 GLY A N 1
ATOM 673 C CA . GLY A 1 83 ? 19.522 -0.306 -17.983 1.00 60.31 83 GLY A CA 1
ATOM 674 C C . GLY A 1 83 ? 20.690 -1.262 -18.247 1.00 60.31 83 GLY A C 1
ATOM 675 O O . GLY A 1 83 ? 21.585 -0.915 -19.018 1.00 60.31 83 GLY A O 1
ATOM 676 N N . ARG A 1 84 ? 20.704 -2.466 -17.658 1.00 55.28 84 ARG A N 1
ATOM 677 C CA . ARG A 1 84 ? 21.685 -3.519 -17.984 1.00 55.28 84 ARG A CA 1
ATOM 678 C C . ARG A 1 84 ? 21.274 -4.251 -19.271 1.00 55.28 84 ARG A C 1
ATOM 680 O O . ARG A 1 84 ? 20.990 -5.442 -19.258 1.00 55.28 84 ARG A O 1
ATOM 687 N N . TRP A 1 85 ? 21.227 -3.526 -20.389 1.00 56.75 85 TRP A N 1
ATOM 688 C CA . TRP A 1 85 ? 20.836 -4.045 -21.709 1.00 56.75 85 TRP A CA 1
ATOM 689 C C . TRP A 1 85 ? 22.038 -4.291 -22.619 1.00 56.75 85 TRP A C 1
ATOM 691 O O . TRP A 1 85 ? 22.133 -3.707 -23.698 1.00 56.75 85 TRP A O 1
ATOM 701 N N . THR A 1 86 ? 22.962 -5.149 -22.204 1.00 52.19 86 THR A N 1
ATOM 702 C CA . THR A 1 86 ? 24.039 -5.597 -23.091 1.00 52.19 86 THR A CA 1
ATOM 703 C C . THR A 1 86 ? 24.276 -7.080 -22.891 1.00 52.19 86 THR A C 1
ATOM 705 O O . THR A 1 86 ? 24.578 -7.510 -21.777 1.00 52.19 86 THR A O 1
ATOM 708 N N . ASP A 1 87 ? 24.164 -7.858 -23.963 1.00 57.44 87 ASP A N 1
ATOM 709 C CA . ASP A 1 87 ? 24.810 -9.167 -24.011 1.00 57.44 87 ASP A CA 1
ATOM 710 C C . ASP A 1 87 ? 26.345 -9.014 -23.918 1.00 57.44 87 ASP A C 1
ATOM 712 O O . ASP A 1 87 ? 26.889 -7.906 -23.868 1.00 57.44 87 ASP A O 1
ATOM 716 N N . ASN A 1 88 ? 27.074 -10.131 -23.929 1.00 50.06 88 ASN A N 1
ATOM 717 C CA . ASN A 1 88 ? 28.545 -10.129 -23.912 1.00 50.06 88 ASN A CA 1
ATOM 718 C C . ASN A 1 88 ? 29.181 -9.453 -25.154 1.00 50.06 88 ASN A C 1
ATOM 720 O O . ASN A 1 88 ? 30.405 -9.386 -25.249 1.00 50.06 88 ASN A O 1
ATOM 724 N N . LEU A 1 89 ? 28.367 -8.983 -26.107 1.00 56.50 89 LEU A N 1
ATOM 725 C CA . LEU A 1 89 ? 28.743 -8.308 -27.348 1.00 56.50 89 LEU A CA 1
ATOM 726 C C . LEU A 1 89 ? 28.275 -6.837 -27.386 1.00 56.50 89 LEU A C 1
ATOM 728 O O . LEU A 1 89 ? 28.533 -6.149 -28.373 1.00 56.50 89 LEU A O 1
ATOM 732 N N . GLY A 1 90 ? 27.619 -6.329 -26.334 1.00 54.94 90 GLY A N 1
ATOM 733 C CA . GLY A 1 90 ? 27.135 -4.946 -26.267 1.00 54.94 90 GLY A CA 1
ATOM 734 C C . GLY A 1 90 ? 25.775 -4.691 -26.931 1.00 54.94 90 GLY A C 1
ATOM 735 O O . GLY A 1 90 ? 25.408 -3.529 -27.100 1.00 54.94 90 GLY A O 1
ATOM 736 N N . GLN A 1 91 ? 25.020 -5.723 -27.323 1.00 54.53 91 GLN A N 1
ATOM 737 C CA . GLN A 1 91 ? 23.708 -5.569 -27.962 1.00 54.53 91 GLN A CA 1
ATOM 738 C C . GLN A 1 91 ? 22.557 -5.519 -26.951 1.00 54.53 91 GLN A C 1
ATOM 740 O O . GLN A 1 91 ? 22.531 -6.261 -25.968 1.00 54.53 91 GLN A O 1
ATOM 745 N N . THR A 1 92 ? 21.559 -4.676 -27.238 1.00 54.72 92 THR A N 1
ATOM 746 C CA . THR A 1 92 ? 20.310 -4.590 -26.472 1.00 54.72 92 THR A CA 1
ATOM 747 C C . THR A 1 92 ? 19.563 -5.924 -26.540 1.00 54.72 92 THR A C 1
ATOM 749 O O . THR A 1 92 ? 19.031 -6.301 -27.585 1.00 54.72 92 THR A O 1
ATOM 752 N N . ILE A 1 93 ? 19.508 -6.641 -25.417 1.00 54.59 93 ILE A N 1
ATOM 753 C CA . ILE A 1 93 ? 18.683 -7.847 -25.268 1.00 54.59 93 ILE A CA 1
ATOM 754 C C . ILE A 1 93 ? 17.209 -7.428 -25.445 1.00 54.59 93 ILE A C 1
ATOM 756 O O . ILE A 1 93 ? 16.835 -6.324 -25.084 1.00 54.59 93 ILE A O 1
ATOM 760 N N . ARG A 1 94 ? 16.344 -8.239 -26.059 1.00 53.31 94 ARG A N 1
ATOM 761 C CA . ARG A 1 94 ? 14.891 -7.967 -26.086 1.00 53.31 94 ARG A CA 1
ATOM 762 C C . ARG A 1 94 ? 14.250 -8.724 -24.927 1.00 53.31 94 ARG A C 1
ATOM 764 O O . ARG A 1 94 ? 14.601 -9.885 -24.729 1.00 53.31 94 ARG A O 1
ATOM 771 N N . SER A 1 95 ? 13.341 -8.101 -24.170 1.00 54.38 95 SER A N 1
ATOM 772 C CA . SER A 1 95 ? 12.674 -8.795 -23.059 1.00 54.38 95 SER A CA 1
ATOM 773 C C . SER A 1 95 ? 11.947 -10.039 -23.580 1.00 54.38 95 SER A C 1
ATOM 775 O O . SER A 1 95 ? 11.222 -9.995 -24.575 1.00 54.38 95 SER A O 1
ATOM 777 N N . THR A 1 96 ? 12.190 -11.180 -22.937 1.00 50.78 96 THR A N 1
ATOM 778 C CA . THR A 1 96 ? 11.595 -12.486 -23.289 1.00 50.78 96 THR A CA 1
ATOM 779 C C . THR A 1 96 ? 10.483 -12.889 -22.318 1.00 50.78 96 THR A C 1
ATOM 781 O O . THR A 1 96 ? 10.031 -14.033 -22.318 1.00 50.78 96 THR A O 1
ATOM 784 N N . GLY A 1 97 ? 10.010 -11.949 -21.494 1.00 53.16 97 GLY A N 1
ATOM 785 C CA . GLY A 1 97 ? 8.922 -12.192 -20.554 1.00 53.16 97 GLY A CA 1
ATOM 786 C C . GLY A 1 97 ? 7.603 -12.563 -21.255 1.00 53.16 97 GLY A C 1
ATOM 787 O O . GLY A 1 97 ? 7.351 -12.122 -22.378 1.00 53.16 97 GLY A O 1
ATOM 788 N N . PRO A 1 98 ? 6.707 -13.316 -20.587 1.00 51.88 98 PRO A N 1
ATOM 789 C CA . PRO A 1 98 ? 5.457 -13.835 -21.164 1.00 51.88 98 PRO A CA 1
ATOM 790 C C . PRO A 1 98 ? 4.476 -12.749 -21.649 1.00 51.88 98 PRO A C 1
ATOM 792 O O . PRO A 1 98 ? 3.490 -13.053 -22.314 1.00 51.88 98 PRO A O 1
ATOM 795 N N . CYS A 1 99 ? 4.742 -11.474 -21.351 1.00 58.72 99 CYS A N 1
ATOM 796 C CA . CYS A 1 99 ? 4.012 -10.313 -21.850 1.00 58.72 99 CYS A CA 1
ATOM 797 C C . CYS A 1 99 ? 4.992 -9.240 -22.364 1.00 58.72 99 CYS A C 1
ATOM 799 O O . CYS A 1 99 ? 5.232 -8.239 -21.693 1.00 58.72 99 CYS A O 1
ATOM 801 N N . LEU A 1 100 ? 5.521 -9.437 -23.580 1.00 51.72 100 LEU A N 1
ATOM 802 C CA . LEU A 1 100 ? 6.466 -8.563 -24.312 1.00 51.72 100 LEU A CA 1
ATOM 803 C C . LEU A 1 100 ? 6.059 -7.073 -24.456 1.00 51.72 100 LEU A C 1
ATOM 805 O O . LEU A 1 100 ? 6.834 -6.264 -24.958 1.00 51.72 100 LEU A O 1
ATOM 809 N N . TRP A 1 101 ? 4.841 -6.695 -24.064 1.00 49.12 101 TRP A N 1
ATOM 810 C CA . TRP A 1 101 ? 4.250 -5.378 -24.329 1.00 49.12 101 TRP A CA 1
ATOM 811 C C . TRP A 1 101 ? 4.387 -4.368 -23.184 1.00 49.12 101 TRP A C 1
ATOM 813 O O . TRP A 1 101 ? 3.893 -3.251 -23.308 1.00 49.12 101 TRP A O 1
ATOM 823 N N . LEU A 1 102 ? 5.040 -4.721 -22.071 1.00 45.56 102 LEU A N 1
ATOM 824 C CA . LEU A 1 102 ? 5.165 -3.825 -20.910 1.00 45.56 102 LEU A CA 1
ATOM 825 C C . LEU A 1 102 ? 5.900 -2.502 -21.220 1.00 45.56 102 LEU A C 1
ATOM 827 O O . LEU A 1 102 ? 5.675 -1.528 -20.512 1.00 45.56 102 LEU A O 1
ATOM 831 N N . TYR A 1 103 ? 6.701 -2.434 -22.293 1.00 45.19 103 TYR A N 1
ATOM 832 C CA . TYR A 1 103 ? 7.471 -1.238 -22.667 1.00 45.19 103 TYR A CA 1
ATOM 833 C C . TYR A 1 103 ? 7.543 -0.990 -24.184 1.00 45.19 103 TYR A C 1
ATOM 835 O O . TYR A 1 103 ? 8.620 -0.946 -24.768 1.00 45.19 103 TYR A O 1
ATOM 843 N N . GLY A 1 104 ? 6.395 -0.796 -24.841 1.00 38.97 104 GLY A N 1
ATOM 844 C CA . GLY A 1 104 ? 6.348 -0.015 -26.090 1.00 38.97 104 GLY A CA 1
ATOM 845 C C . GLY A 1 104 ? 7.175 -0.532 -27.277 1.00 38.97 104 GLY A C 1
ATOM 846 O O . GLY A 1 104 ? 7.572 0.259 -28.128 1.00 38.97 104 GLY A O 1
ATOM 847 N N . GLY A 1 105 ? 7.417 -1.839 -27.380 1.00 37.28 105 GLY A N 1
ATOM 848 C CA . GLY A 1 105 ? 7.930 -2.436 -28.609 1.00 37.28 105 GLY A CA 1
ATOM 849 C C . GLY A 1 105 ? 6.824 -2.510 -29.658 1.00 37.28 105 GLY A C 1
ATOM 850 O O . GLY A 1 105 ? 6.124 -3.517 -29.738 1.00 37.28 105 GLY A O 1
ATOM 851 N N . ILE A 1 106 ? 6.648 -1.455 -30.459 1.00 35.97 106 ILE A N 1
ATOM 852 C CA . ILE A 1 106 ? 5.853 -1.526 -31.690 1.00 35.97 106 ILE A CA 1
ATOM 853 C C . ILE A 1 106 ? 6.489 -2.623 -32.555 1.00 35.97 106 ILE A C 1
ATOM 855 O O . ILE A 1 106 ? 7.618 -2.482 -33.022 1.00 35.97 106 ILE A O 1
ATOM 859 N N . ARG A 1 107 ? 5.786 -3.741 -32.764 1.00 39.69 107 ARG A N 1
ATOM 860 C CA . ARG A 1 107 ? 6.047 -4.578 -33.937 1.00 39.69 107 ARG A CA 1
ATOM 861 C C . 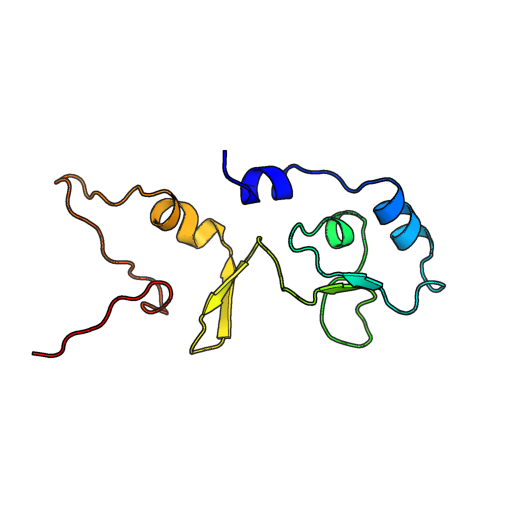ARG A 1 107 ? 5.597 -3.763 -35.147 1.00 39.69 107 ARG A C 1
ATOM 863 O O . ARG A 1 107 ? 4.412 -3.768 -35.468 1.00 39.69 107 ARG A O 1
ATOM 870 N N . GLU A 1 108 ? 6.517 -3.070 -35.813 1.00 36.97 108 GLU A N 1
ATOM 871 C CA . GLU A 1 108 ? 6.317 -2.839 -37.241 1.00 36.97 108 GLU A CA 1
ATOM 872 C C . GLU A 1 108 ? 6.353 -4.219 -37.895 1.00 36.97 108 GLU A C 1
ATOM 874 O O . GLU A 1 108 ? 7.326 -4.967 -37.785 1.00 36.97 108 GLU A O 1
ATOM 879 N N . SER A 1 109 ? 5.209 -4.601 -38.447 1.00 33.72 109 SER A N 1
ATOM 880 C CA . SER A 1 109 ? 5.091 -5.778 -39.289 1.00 33.72 109 SER A CA 1
ATOM 881 C C . SER A 1 109 ? 5.577 -5.377 -40.674 1.00 33.72 109 SER A C 1
ATOM 883 O O . SER A 1 109 ? 4.960 -4.533 -41.313 1.00 33.72 109 SER A O 1
ATOM 885 N N . ASN A 1 110 ? 6.687 -5.974 -41.096 1.00 33.22 110 ASN A N 1
ATOM 886 C CA . ASN A 1 110 ? 7.006 -6.230 -42.496 1.00 33.22 110 ASN A CA 1
ATOM 887 C C . ASN A 1 110 ? 7.398 -7.701 -42.602 1.00 33.22 110 ASN A C 1
ATOM 889 O O . ASN A 1 110 ? 8.240 -8.134 -41.781 1.00 33.22 110 ASN A O 1
#

Foldseek 3Di:
DDPLVVLVPDEADPVLLVLVVCVVVQQAAEDQDQSCNNVNSVFAEDDDRVGRYYHPNYHPQWDADPPPRDIGGVVVCVCVVVPVQQDVPGHGDQDPDPRSPSDDPPPPDD

pLDDT: mean 80.74, std 19.98, range [33.22, 98.5]

Secondary structure (DSSP, 8-state):
--HHHHHHH----HHHHHHHHTGGG---EEE---S-HHHHTT--BSSSSS-SEEETT--SSEEE-TTT--EEEGGGGHHHHTT----TTS--PPP-SS-TTTT-------

Radius of gyration: 18.26 Å; chains: 1; bounding box: 43×21×59 Å

Sequence (110 aa):
MFLRDLAAKSKPTLTHRWFASLGDKLLRLYTQNIDMLEDKAGLKTGLGRQFNCVQLHGTIANLQCYLCKEVYPWETFRDELEGRWTDNLGQTIRSTGPCLWLYGGIRESN